Protein AF-X5ZFA4-F1 (afdb_monomer_lite)

Secondary structure (DSSP, 8-state):
-HHHHHHHHHHHHH-GGG-SHHHHHHHHHHHHHHHHHHHTT-

pLDDT: mean 90.56, std 8.1, range [56.44, 96.56]

Sequence (42 aa):
MRSTWGRIADLIEGQPDLGDYRTAAYVASIRQVADAYEAIGI

Foldseek 3Di:
DVVLVVQLVVQCVVPVVCVDSVSSSVVVVVVVVVVVCVVVVD

Radius of gyration: 11.31 Å; chains: 1; bounding box: 26×19×28 Å

Structure (mmCIF, N/CA/C/O backbone):
data_AF-X5ZFA4-F1
#
_entry.id   AF-X5ZFA4-F1
#
loop_
_atom_site.group_PDB
_atom_site.id
_atom_site.type_symbol
_atom_site.label_atom_id
_atom_site.label_alt_id
_atom_site.label_comp_id
_atom_site.label_asym_id
_atom_site.label_entity_id
_atom_site.label_seq_id
_atom_site.pdbx_PDB_ins_code
_atom_site.Cartn_x
_atom_site.Cartn_y
_atom_site.Cartn_z
_atom_site.occupancy
_atom_site.B_iso_or_equiv
_atom_site.auth_seq_id
_atom_site.auth_comp_id
_atom_site.auth_asym_id
_atom_site.auth_atom_id
_atom_site.pdbx_PDB_model_num
ATOM 1 N N . MET A 1 1 ? -9.031 15.226 -4.238 1.00 56.44 1 MET A N 1
ATOM 2 C CA . MET A 1 1 ? -9.035 14.966 -2.777 1.00 56.44 1 MET A CA 1
ATOM 3 C C . MET A 1 1 ? -10.005 13.859 -2.370 1.00 56.44 1 MET A C 1
ATOM 5 O O . MET A 1 1 ? -9.550 12.929 -1.723 1.00 56.44 1 MET A O 1
ATOM 9 N N . ARG A 1 2 ? -11.290 13.880 -2.775 1.00 62.12 2 ARG A N 1
ATOM 10 C CA . ARG A 1 2 ? -12.246 12.789 -2.461 1.00 62.12 2 ARG A CA 1
ATOM 11 C C . ARG A 1 2 ? -11.780 11.401 -2.943 1.00 62.12 2 ARG A C 1
ATOM 13 O O . ARG A 1 2 ? -11.981 10.425 -2.237 1.00 62.12 2 ARG A O 1
ATOM 20 N N . SER A 1 3 ? -11.098 11.333 -4.091 1.0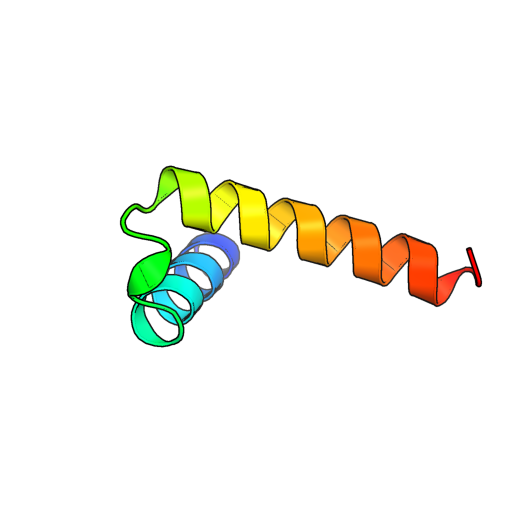0 78.88 3 SER A N 1
ATOM 21 C CA . SER A 1 3 ? -10.525 10.090 -4.638 1.00 78.88 3 SER A CA 1
ATOM 22 C C . SER A 1 3 ? -9.357 9.530 -3.819 1.00 78.88 3 SER A C 1
ATOM 24 O O . SER A 1 3 ? -9.261 8.322 -3.642 1.00 78.88 3 SER A O 1
ATOM 26 N N . THR A 1 4 ? -8.482 10.394 -3.297 1.00 82.94 4 THR A N 1
ATOM 27 C CA . THR A 1 4 ? -7.363 9.987 -2.433 1.00 82.94 4 THR A CA 1
ATOM 28 C C . THR A 1 4 ? -7.876 9.448 -1.104 1.00 82.94 4 THR A C 1
ATOM 30 O O . THR A 1 4 ? -7.390 8.426 -0.638 1.00 82.94 4 THR A O 1
ATOM 33 N N . TRP A 1 5 ? -8.890 10.102 -0.528 1.00 84.94 5 TRP A N 1
ATOM 34 C CA . TRP A 1 5 ? -9.519 9.637 0.705 1.00 84.94 5 TRP A CA 1
ATOM 35 C C . TRP A 1 5 ? -10.197 8.275 0.516 1.00 84.94 5 TRP A C 1
ATOM 37 O O . TRP A 1 5 ? -9.930 7.372 1.298 1.00 84.94 5 TRP A O 1
ATOM 47 N N . GLY A 1 6 ? -10.982 8.088 -0.553 1.00 90.69 6 GLY A N 1
ATOM 48 C CA . GLY A 1 6 ? -11.589 6.784 -0.859 1.00 90.69 6 GLY A CA 1
ATOM 49 C C . GLY A 1 6 ? -10.549 5.663 -0.900 1.00 90.69 6 GLY A C 1
ATOM 50 O O . GLY A 1 6 ? -10.649 4.704 -0.152 1.00 90.69 6 GLY A O 1
ATOM 51 N N . ARG A 1 7 ? -9.452 5.870 -1.636 1.00 88.19 7 ARG A N 1
ATOM 52 C CA . ARG A 1 7 ? -8.373 4.878 -1.740 1.00 88.19 7 ARG A CA 1
ATOM 53 C C . ARG A 1 7 ? -7.711 4.539 -0.396 1.00 88.19 7 ARG A C 1
ATOM 55 O O . ARG A 1 7 ? -7.314 3.400 -0.197 1.00 88.19 7 ARG A O 1
ATOM 62 N N . ILE A 1 8 ? -7.549 5.512 0.504 1.00 92.38 8 ILE A N 1
ATOM 63 C CA . ILE A 1 8 ? -6.967 5.282 1.839 1.00 92.38 8 ILE A CA 1
ATOM 64 C C . ILE A 1 8 ? -7.957 4.531 2.741 1.00 92.38 8 ILE A C 1
ATOM 66 O O . ILE A 1 8 ? -7.540 3.651 3.490 1.00 92.38 8 ILE A O 1
ATOM 70 N N . ALA A 1 9 ? -9.249 4.864 2.668 1.00 90.44 9 ALA A N 1
ATOM 71 C CA . ALA A 1 9 ? -10.293 4.171 3.419 1.00 90.44 9 ALA A CA 1
ATOM 72 C C . ALA A 1 9 ? -10.413 2.705 2.973 1.00 90.44 9 ALA A C 1
A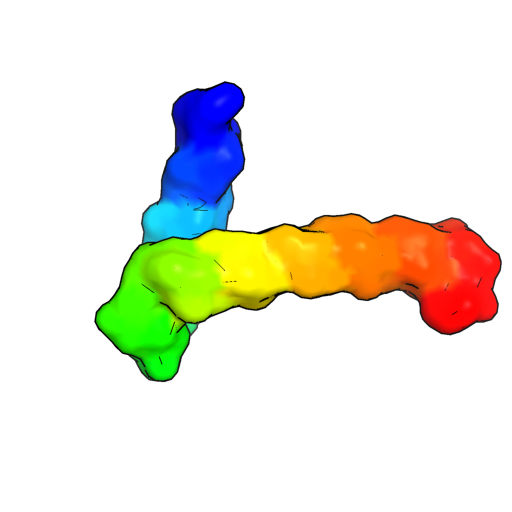TOM 74 O O . ALA A 1 9 ? -10.300 1.812 3.810 1.00 90.44 9 ALA A O 1
ATOM 75 N N . ASP A 1 10 ? -10.486 2.463 1.661 1.00 92.06 10 ASP A N 1
ATOM 76 C CA . ASP A 1 10 ? -10.507 1.116 1.075 1.00 92.06 10 ASP A CA 1
ATOM 77 C C . ASP A 1 10 ? -9.267 0.303 1.491 1.00 92.06 10 ASP A C 1
ATOM 79 O O . ASP A 1 10 ? -9.335 -0.903 1.731 1.00 92.06 10 ASP A O 1
ATOM 83 N N . LEU A 1 11 ? -8.108 0.966 1.607 1.00 92.00 11 LEU A N 1
ATOM 84 C CA . LEU A 1 11 ? -6.861 0.328 2.020 1.00 92.00 11 LEU A CA 1
ATOM 85 C C . LEU A 1 11 ? -6.911 -0.158 3.473 1.00 92.00 11 LEU A C 1
ATOM 87 O O . LEU A 1 11 ? -6.393 -1.234 3.755 1.00 92.00 11 LEU A O 1
ATOM 91 N N . ILE A 1 12 ? -7.511 0.617 4.378 1.00 92.62 12 ILE A N 1
ATOM 92 C CA . ILE A 1 12 ? -7.671 0.229 5.787 1.00 92.62 12 ILE A CA 1
ATOM 93 C C . ILE A 1 12 ? -8.695 -0.886 5.936 1.00 92.62 12 ILE A C 1
ATOM 95 O O . ILE A 1 12 ? -8.463 -1.819 6.700 1.00 92.62 12 ILE A O 1
ATOM 99 N N . GLU A 1 13 ? -9.797 -0.821 5.192 1.00 91.00 13 GLU A N 1
ATOM 100 C CA . GLU A 1 13 ? -10.800 -1.887 5.197 1.00 91.00 13 GLU A CA 1
ATOM 101 C C . GLU A 1 13 ? -10.218 -3.207 4.668 1.00 91.00 13 GLU A C 1
ATOM 103 O O . GLU A 1 13 ? -10.481 -4.269 5.230 1.00 91.00 13 GLU A O 1
ATOM 108 N N . GLY A 1 14 ? -9.378 -3.146 3.629 1.00 93.56 14 GLY A N 1
ATOM 109 C CA . GL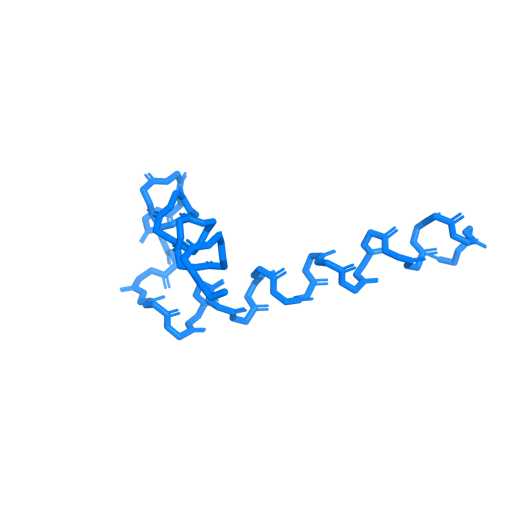Y A 1 14 ? -8.727 -4.323 3.049 1.00 93.56 14 GLY A CA 1
ATOM 110 C C . GLY A 1 14 ? -7.484 -4.819 3.800 1.00 93.56 14 GLY A C 1
ATOM 111 O O . GLY A 1 14 ? -7.107 -5.978 3.639 1.00 93.56 14 GLY A O 1
ATOM 112 N N . GLN A 1 15 ? -6.825 -3.967 4.591 1.00 92.25 15 GLN A N 1
ATOM 113 C CA . GLN A 1 15 ? -5.627 -4.292 5.378 1.00 92.25 15 GLN A CA 1
ATOM 114 C C . GLN A 1 15 ? -5.739 -3.672 6.782 1.00 92.25 15 GLN A C 1
ATOM 116 O O . GLN A 1 15 ? -5.093 -2.657 7.066 1.00 92.25 15 GLN A O 1
ATOM 121 N N . PRO A 1 16 ? -6.534 -4.285 7.677 1.00 88.19 16 PRO A N 1
ATOM 122 C CA . PRO A 1 16 ? -6.760 -3.758 9.023 1.00 88.19 16 PRO A CA 1
ATOM 123 C C . PRO A 1 16 ? -5.472 -3.668 9.857 1.00 88.19 16 PRO A C 1
ATOM 125 O O . PRO A 1 16 ? -5.368 -2.805 10.728 1.00 88.19 16 PRO A O 1
ATOM 128 N N . ASP A 1 17 ? -4.459 -4.481 9.543 1.00 92.06 17 ASP A N 1
ATOM 129 C CA . ASP A 1 17 ? -3.142 -4.466 10.197 1.00 92.06 17 ASP A CA 1
ATOM 130 C C . ASP A 1 17 ? -2.373 -3.147 10.005 1.00 92.06 17 ASP A C 1
ATOM 132 O O . ASP A 1 17 ? -1.435 -2.865 10.749 1.00 92.06 17 ASP A O 1
ATOM 136 N N . LEU A 1 18 ? -2.771 -2.308 9.038 1.00 91.12 18 LEU A N 1
ATOM 137 C CA . LEU A 1 18 ? -2.207 -0.964 8.875 1.00 91.12 18 LEU A CA 1
ATOM 138 C C . LEU A 1 18 ? -2.528 -0.048 10.061 1.00 91.12 18 LEU A C 1
ATOM 140 O O . LEU A 1 18 ? -1.814 0.934 10.258 1.00 91.12 18 LEU A O 1
ATOM 144 N N . GLY A 1 19 ? -3.572 -0.361 10.837 1.00 89.75 19 GLY A N 1
ATOM 145 C CA . GLY A 1 19 ? -3.871 0.204 12.156 1.00 89.75 19 GLY A CA 1
ATOM 146 C C . GLY A 1 19 ? -4.329 1.665 12.186 1.00 89.75 19 GLY A C 1
ATOM 147 O O . GLY A 1 19 ? -5.136 2.034 13.039 1.00 89.75 19 GLY A O 1
ATOM 148 N N . ASP A 1 20 ? -3.853 2.508 11.270 1.00 93.44 20 ASP A N 1
ATOM 149 C CA . ASP A 1 20 ? -4.154 3.932 11.254 1.00 93.44 20 ASP A CA 1
ATOM 150 C C . ASP A 1 20 ? -4.100 4.565 9.849 1.00 93.44 20 ASP A C 1
ATOM 152 O O . ASP A 1 20 ? -3.432 4.104 8.918 1.00 93.44 20 ASP A O 1
ATOM 156 N N . TYR A 1 21 ? -4.813 5.685 9.707 1.00 91.81 21 TYR A N 1
ATOM 157 C CA . TYR A 1 21 ? -4.947 6.417 8.445 1.00 91.81 21 TYR A CA 1
ATOM 158 C C . TYR A 1 21 ? -3.646 7.048 7.942 1.00 91.81 21 TYR A C 1
ATOM 160 O O . TYR A 1 21 ? -3.495 7.255 6.738 1.00 91.81 21 TYR A O 1
ATOM 168 N N . ARG A 1 22 ? -2.699 7.365 8.831 1.00 93.00 22 ARG A N 1
ATOM 169 C CA . ARG A 1 22 ? -1.405 7.939 8.447 1.00 93.00 22 ARG A CA 1
ATO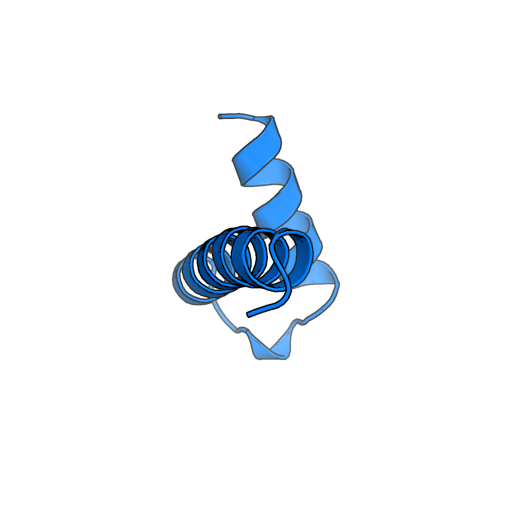M 170 C C . ARG A 1 22 ? -0.537 6.863 7.804 1.00 93.00 22 ARG A C 1
ATOM 172 O O . ARG A 1 22 ? -0.001 7.095 6.724 1.00 93.00 22 ARG A O 1
ATOM 179 N N . THR A 1 23 ? -0.448 5.691 8.420 1.00 95.38 23 THR A N 1
ATOM 180 C CA . THR A 1 23 ? 0.246 4.523 7.873 1.00 95.38 23 THR A CA 1
ATOM 181 C C . THR A 1 23 ? -0.363 4.121 6.530 1.00 95.38 23 THR A C 1
ATOM 183 O O . THR A 1 23 ? 0.360 3.962 5.546 1.00 95.38 23 THR A O 1
ATOM 186 N N . ALA A 1 24 ? -1.693 4.092 6.429 1.00 94.62 24 ALA A N 1
ATOM 187 C CA . ALA A 1 24 ? -2.387 3.835 5.170 1.00 94.62 24 ALA A CA 1
ATOM 188 C C . ALA A 1 24 ? -2.082 4.882 4.079 1.00 94.62 24 ALA A C 1
ATOM 190 O O . ALA A 1 24 ? -1.848 4.527 2.922 1.00 94.62 24 ALA A O 1
ATOM 191 N N . ALA A 1 25 ? -2.015 6.168 4.435 1.00 94.25 25 ALA A N 1
ATOM 192 C CA . ALA A 1 25 ? -1.635 7.227 3.501 1.00 94.25 25 ALA A CA 1
ATOM 193 C C . ALA A 1 25 ? -0.190 7.071 2.993 1.00 94.25 25 ALA A C 1
ATOM 195 O O . ALA A 1 25 ? 0.063 7.264 1.798 1.00 94.25 25 ALA A O 1
ATOM 196 N N . TYR A 1 26 ? 0.748 6.685 3.865 1.00 94.88 26 TYR A N 1
ATOM 197 C CA . TYR A 1 26 ? 2.123 6.382 3.460 1.00 94.88 26 TYR A CA 1
ATOM 198 C C . TYR A 1 26 ? 2.180 5.192 2.509 1.00 94.88 26 TYR A C 1
ATOM 200 O O . TYR A 1 26 ? 2.792 5.299 1.451 1.00 94.88 26 TYR A O 1
ATOM 208 N N . VAL A 1 27 ? 1.495 4.093 2.828 1.00 94.88 27 VAL A N 1
ATOM 209 C CA . VAL A 1 27 ? 1.454 2.906 1.962 1.00 94.88 27 VAL A CA 1
ATOM 210 C C . VAL A 1 27 ? 0.853 3.234 0.598 1.00 94.88 27 VAL A C 1
ATOM 212 O O . VAL A 1 27 ? 1.427 2.858 -0.422 1.00 94.88 27 VAL A O 1
ATOM 215 N N . ALA A 1 28 ? -0.255 3.978 0.553 1.00 93.81 28 ALA A N 1
ATOM 216 C CA . ALA A 1 28 ? -0.861 4.407 -0.706 1.00 93.81 28 ALA A CA 1
ATOM 217 C C . ALA A 1 28 ? 0.104 5.258 -1.554 1.00 93.81 28 ALA A C 1
ATOM 219 O O . ALA A 1 28 ? 0.168 5.087 -2.771 1.00 93.81 28 ALA A O 1
ATOM 220 N N . SER A 1 29 ? 0.869 6.143 -0.910 1.00 93.88 29 SER A N 1
ATOM 221 C CA . SER A 1 29 ? 1.848 7.006 -1.583 1.00 93.88 29 SER A CA 1
ATOM 222 C C . SER A 1 29 ? 3.055 6.213 -2.090 1.00 93.88 29 SER A C 1
ATOM 224 O O . SER A 1 29 ? 3.492 6.414 -3.219 1.00 93.88 29 SER A O 1
ATOM 226 N N . ILE A 1 30 ? 3.569 5.280 -1.282 1.00 95.31 30 ILE A N 1
ATOM 227 C CA . ILE A 1 30 ? 4.692 4.411 -1.652 1.00 95.31 30 ILE A CA 1
ATOM 228 C C . ILE A 1 30 ? 4.305 3.520 -2.829 1.00 95.31 30 ILE A C 1
ATOM 230 O O . ILE A 1 30 ? 5.073 3.442 -3.779 1.00 95.31 30 ILE A O 1
ATOM 234 N N . ARG A 1 31 ? 3.115 2.904 -2.804 1.00 94.19 31 ARG A N 1
ATOM 235 C CA . ARG A 1 31 ? 2.616 2.088 -3.924 1.00 94.19 31 ARG A CA 1
ATOM 236 C C . ARG A 1 31 ? 2.541 2.898 -5.210 1.00 94.19 31 ARG A C 1
ATOM 238 O O . ARG A 1 31 ? 3.103 2.486 -6.207 1.00 94.19 31 ARG A O 1
ATOM 245 N N . GLN A 1 32 ? 1.969 4.101 -5.159 1.00 93.56 32 GLN A N 1
ATOM 246 C CA . GLN A 1 32 ? 1.899 4.971 -6.334 1.00 93.56 32 GLN A CA 1
ATOM 247 C C . GLN A 1 32 ? 3.280 5.273 -6.938 1.00 93.56 32 GLN A C 1
ATOM 249 O O . GLN A 1 32 ? 3.419 5.355 -8.157 1.00 93.56 32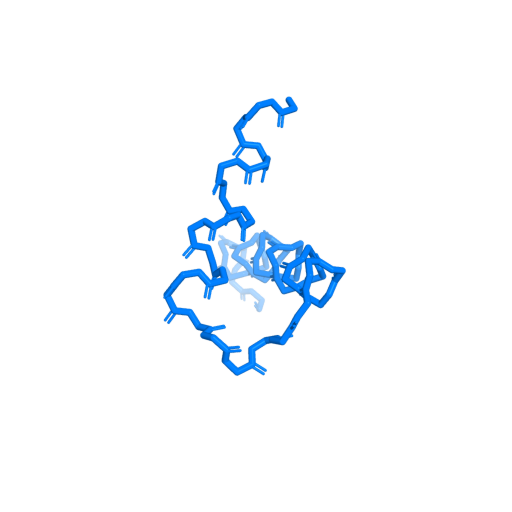 GLN A O 1
ATOM 254 N N . VAL A 1 33 ? 4.292 5.477 -6.094 1.00 94.94 33 VAL A N 1
ATOM 255 C CA . VAL A 1 33 ? 5.665 5.720 -6.545 1.00 94.94 33 VAL A CA 1
ATOM 256 C C . VAL A 1 33 ? 6.303 4.433 -7.072 1.00 94.94 33 VAL A C 1
ATOM 258 O O . VAL A 1 33 ? 6.926 4.469 -8.126 1.00 94.94 33 VAL A O 1
ATOM 261 N N . ALA A 1 34 ? 6.128 3.307 -6.381 1.00 96.56 34 ALA A N 1
ATOM 262 C CA . ALA A 1 34 ? 6.636 2.004 -6.802 1.00 96.56 34 ALA A CA 1
ATOM 263 C C . ALA A 1 34 ? 6.070 1.588 -8.167 1.00 96.56 34 ALA A C 1
ATOM 265 O O . ALA A 1 34 ? 6.846 1.242 -9.049 1.00 96.56 34 ALA A O 1
ATOM 266 N N . ASP A 1 35 ? 4.761 1.745 -8.378 1.00 95.19 35 ASP A N 1
ATOM 267 C CA . ASP A 1 35 ? 4.098 1.478 -9.660 1.00 95.19 35 ASP A CA 1
ATOM 268 C C . ASP A 1 35 ? 4.705 2.334 -10.789 1.00 95.19 35 ASP A C 1
ATOM 270 O O . ASP A 1 35 ? 4.835 1.890 -11.929 1.00 95.19 35 ASP A O 1
ATOM 274 N N . ALA A 1 36 ? 5.102 3.576 -10.483 1.00 95.69 36 ALA A N 1
ATOM 275 C CA . ALA A 1 36 ? 5.749 4.457 -11.451 1.00 95.69 36 ALA A CA 1
ATOM 276 C C . ALA A 1 36 ? 7.180 4.010 -11.793 1.00 95.69 36 ALA A C 1
ATOM 278 O O . ALA A 1 36 ? 7.581 4.148 -12.947 1.00 95.69 36 ALA A O 1
ATOM 279 N N . TYR A 1 37 ? 7.931 3.476 -10.823 1.00 96.50 37 TYR A N 1
ATOM 280 C CA . TYR A 1 37 ? 9.250 2.877 -11.063 1.00 96.50 37 TYR A CA 1
ATOM 281 C C . TYR A 1 37 ? 9.143 1.570 -11.861 1.00 96.50 37 TYR A C 1
ATOM 283 O O . TYR A 1 37 ? 9.848 1.399 -12.8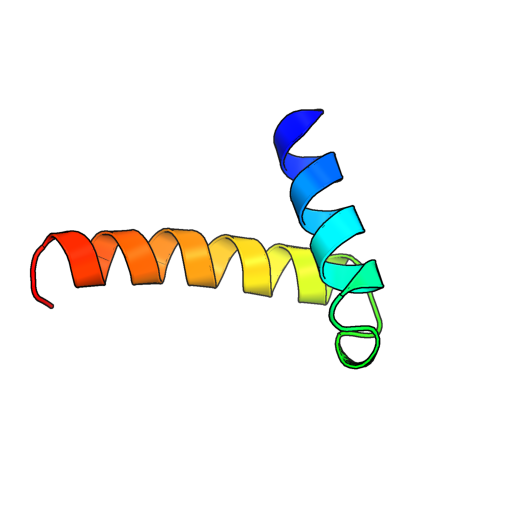55 1.00 96.50 37 TYR A O 1
ATOM 291 N N . GLU A 1 38 ? 8.182 0.712 -11.518 1.00 96.44 38 GLU A N 1
ATOM 292 C CA . GLU A 1 38 ? 7.914 -0.529 -12.247 1.00 96.44 38 GLU A CA 1
ATOM 293 C C . GLU A 1 38 ? 7.530 -0.242 -13.709 1.00 96.44 38 GLU A C 1
ATOM 295 O O . GLU A 1 38 ? 8.037 -0.883 -14.631 1.00 96.44 38 GLU A O 1
ATOM 300 N N . ALA A 1 39 ? 6.715 0.792 -13.949 1.00 96.12 39 ALA A N 1
ATOM 301 C CA . ALA A 1 39 ? 6.317 1.206 -15.295 1.00 96.12 39 ALA A CA 1
ATOM 302 C C . ALA A 1 39 ? 7.489 1.667 -16.183 1.00 96.12 39 ALA A C 1
ATOM 304 O O . ALA A 1 39 ? 7.374 1.622 -17.410 1.00 96.12 39 ALA A O 1
ATOM 305 N N . ILE A 1 40 ? 8.607 2.104 -15.591 1.00 95.81 40 ILE A N 1
ATOM 306 C CA . ILE A 1 40 ? 9.836 2.478 -16.313 1.00 95.81 40 ILE A CA 1
ATOM 307 C C . ILE A 1 40 ? 10.910 1.379 -16.275 1.00 95.81 40 ILE A C 1
ATOM 309 O O . ILE A 1 40 ? 12.010 1.592 -16.785 1.00 95.81 40 ILE A O 1
ATOM 313 N N . GLY A 1 41 ? 10.585 0.201 -15.730 1.00 91.75 41 GLY A N 1
ATOM 314 C CA . GLY A 1 41 ? 11.458 -0.972 -15.706 1.00 91.75 41 GLY A CA 1
ATOM 315 C C . GLY A 1 41 ? 12.621 -0.878 -14.716 1.00 91.75 41 GLY A C 1
ATOM 316 O O . GLY A 1 41 ? 13.673 -1.463 -14.984 1.00 91.75 41 GLY A O 1
ATOM 317 N N . ILE A 1 42 ? 12.448 -0.125 -13.622 1.00 80.06 42 ILE A N 1
ATOM 318 C CA . ILE A 1 42 ? 13.416 0.007 -12.519 1.00 80.06 42 ILE A CA 1
ATOM 319 C C . ILE A 1 42 ? 12.936 -0.785 -11.305 1.00 80.06 42 ILE A C 1
ATOM 321 O O . ILE A 1 42 ? 11.739 -0.663 -10.965 1.00 80.06 42 ILE A O 1
#